Protein AF-A0A9R0UX88-F1 (afdb_monomer)

Solvent-accessible surface area (backbone atoms only — not comparable to full-atom values): 8313 Å² total; per-residue (Å²): 130,67,38,36,38,42,35,36,43,69,45,98,55,97,57,76,55,62,58,73,50,66,23,35,79,88,46,81,54,82,76,33,29,41,32,56,67,38,50,52,51,50,40,44,56,70,50,64,85,65,48,62,69,44,62,33,38,44,34,39,34,39,54,32,46,74,45,82,46,87,85,68,82,47,92,86,37,51,36,23,24,44,52,30,79,44,25,95,80,72,40,63,47,41,16,70,59,44,19,60,44,59,52,75,72,53,46,80,64,39,42,60,33,37,37,35,50,20,41,63,27,82,57,40,50,73,63,98,72,83,83,82,82,92,65,102,63,89,78,69,53,64,32,75,44,112

Structure (mmCIF, N/CA/C/O backbone):
data_AF-A0A9R0UX88-F1
#
_entry.id   AF-A0A9R0UX88-F1
#
loop_
_atom_site.group_PDB
_atom_site.id
_atom_site.type_symbol
_atom_site.label_atom_id
_atom_site.label_alt_id
_atom_site.label_comp_id
_atom_site.label_asym_id
_atom_site.label_entity_id
_atom_site.label_seq_id
_atom_site.pdbx_PDB_ins_code
_atom_site.Cartn_x
_atom_site.Cartn_y
_atom_site.Cartn_z
_atom_site.occupancy
_atom_site.B_iso_or_equiv
_atom_site.auth_seq_id
_atom_site.auth_comp_id
_atom_site.auth_asym_id
_atom_site.auth_atom_id
_atom_site.pdbx_PDB_model_num
ATOM 1 N N . MET A 1 1 ? 12.773 8.633 -10.353 1.00 49.28 1 MET A N 1
ATOM 2 C CA . MET A 1 1 ? 11.376 9.106 -10.363 1.00 49.28 1 MET A CA 1
ATOM 3 C C . MET A 1 1 ? 10.794 8.685 -9.024 1.00 49.28 1 MET A C 1
ATOM 5 O O . MET A 1 1 ? 10.633 7.497 -8.798 1.00 49.28 1 MET A O 1
ATOM 9 N N . ILE A 1 2 ? 10.598 9.627 -8.098 1.00 52.41 2 ILE A N 1
ATOM 10 C CA . ILE A 1 2 ? 10.566 9.336 -6.656 1.00 52.41 2 ILE A CA 1
ATOM 11 C C . ILE A 1 2 ? 9.377 8.437 -6.284 1.00 52.41 2 ILE A C 1
ATOM 13 O O . ILE A 1 2 ? 8.253 8.918 -6.192 1.00 52.41 2 ILE A O 1
ATOM 17 N N . SER A 1 3 ? 9.633 7.155 -6.006 1.00 58.53 3 SER A N 1
ATOM 18 C CA . SER A 1 3 ? 8.651 6.298 -5.336 1.00 58.53 3 SER A CA 1
ATOM 19 C C . SER A 1 3 ? 8.684 6.593 -3.840 1.00 58.53 3 SER A C 1
ATOM 21 O O . SER A 1 3 ? 9.626 6.205 -3.148 1.00 58.53 3 SER A O 1
ATOM 23 N N . THR A 1 4 ? 7.682 7.322 -3.350 1.00 65.69 4 THR A N 1
ATOM 24 C CA . THR A 1 4 ? 7.531 7.636 -1.926 1.00 65.69 4 THR A CA 1
ATOM 25 C C . THR A 1 4 ? 6.360 6.866 -1.354 1.00 65.69 4 THR A C 1
ATOM 27 O O . THR A 1 4 ? 5.223 7.078 -1.773 1.00 65.69 4 THR A O 1
ATOM 30 N N . ALA A 1 5 ? 6.620 6.036 -0.346 1.00 65.88 5 ALA A N 1
ATOM 31 C CA . ALA A 1 5 ? 5.569 5.522 0.519 1.00 65.88 5 ALA A CA 1
ATOM 32 C C . ALA A 1 5 ? 5.666 6.151 1.912 1.00 65.88 5 ALA A C 1
ATOM 34 O O . ALA A 1 5 ? 6.765 6.304 2.448 1.00 65.88 5 ALA A O 1
ATOM 35 N N . ILE A 1 6 ? 4.517 6.551 2.458 1.00 71.50 6 ILE A N 1
ATOM 36 C CA . ILE A 1 6 ? 4.377 7.131 3.793 1.00 71.50 6 ILE A CA 1
ATOM 37 C C . ILE A 1 6 ? 3.353 6.312 4.568 1.00 71.50 6 ILE A C 1
ATOM 39 O O . ILE A 1 6 ? 2.230 6.107 4.109 1.00 71.50 6 ILE A O 1
ATOM 43 N N . LEU A 1 7 ? 3.746 5.872 5.758 1.00 70.56 7 LEU A N 1
ATOM 44 C CA . LEU A 1 7 ? 2.907 5.089 6.658 1.00 70.56 7 LEU A CA 1
ATOM 45 C C . LEU A 1 7 ? 2.777 5.800 7.994 1.00 70.56 7 LEU A C 1
ATOM 47 O O . LEU A 1 7 ? 3.785 6.264 8.528 1.00 70.56 7 LEU A O 1
ATOM 51 N N . ALA A 1 8 ? 1.561 5.858 8.532 1.00 71.94 8 ALA A N 1
ATOM 52 C CA . ALA A 1 8 ? 1.292 6.452 9.835 1.00 71.94 8 ALA A CA 1
ATOM 53 C C . ALA A 1 8 ? 0.290 5.623 10.641 1.00 71.94 8 ALA A C 1
ATOM 55 O O . ALA A 1 8 ? -0.753 5.211 10.130 1.00 71.94 8 ALA A O 1
ATOM 56 N N . ARG A 1 9 ? 0.593 5.446 11.932 1.00 71.00 9 ARG A N 1
ATOM 57 C CA . ARG A 1 9 ? -0.292 4.827 12.922 1.00 71.00 9 ARG A CA 1
ATOM 58 C C . ARG A 1 9 ? -0.407 5.706 14.183 1.00 71.00 9 ARG A C 1
ATOM 60 O O . ARG A 1 9 ? 0.621 6.211 14.637 1.00 71.00 9 ARG A O 1
ATOM 67 N N . PRO A 1 10 ? -1.597 5.837 14.802 1.00 64.00 10 PRO A N 1
ATOM 68 C CA . PRO A 1 10 ? -1.764 6.435 16.124 1.00 64.00 10 PRO A CA 1
ATOM 69 C C . PRO A 1 10 ? -1.333 5.458 17.230 1.00 64.00 10 PRO A C 1
ATOM 71 O O . PRO A 1 10 ? -1.660 4.275 17.186 1.00 64.00 10 PRO A O 1
ATOM 74 N N . THR A 1 11 ? -0.627 5.930 18.256 1.00 58.00 11 THR A N 1
ATOM 75 C CA . THR A 1 11 ? -0.324 5.117 19.446 1.00 58.00 11 THR A CA 1
ATOM 76 C C . THR A 1 11 ? -1.408 5.253 20.514 1.00 58.00 11 THR A C 1
ATOM 78 O O . THR A 1 11 ? -1.948 6.334 20.722 1.00 58.00 11 THR A O 1
ATOM 81 N N . HIS A 1 12 ? -1.671 4.164 21.241 1.00 57.97 12 HIS A N 1
ATOM 82 C CA . HIS A 1 12 ? -2.758 4.018 22.224 1.00 57.97 12 HIS A CA 1
ATOM 83 C C . HIS A 1 12 ? -2.674 4.948 23.459 1.00 57.97 12 HIS A C 1
ATOM 85 O O . HIS A 1 12 ? -3.630 5.043 24.227 1.00 57.97 12 HIS A O 1
ATOM 91 N N . ASN A 1 13 ? -1.543 5.632 23.662 1.00 51.97 13 ASN A N 1
ATOM 92 C CA . ASN A 1 13 ? -1.397 6.705 24.644 1.00 51.97 13 ASN A CA 1
ATOM 93 C C . ASN A 1 13 ? -1.674 8.025 23.935 1.00 51.97 13 ASN A C 1
ATOM 95 O O . ASN A 1 13 ? -1.034 8.290 22.929 1.00 51.97 13 ASN A O 1
ATOM 99 N N . SER A 1 14 ? -2.559 8.849 24.490 1.00 46.84 14 SER A N 1
ATOM 100 C CA . SER A 1 14 ? -3.125 10.136 24.031 1.00 46.84 14 SER A CA 1
ATOM 101 C C . SER A 1 14 ? -2.163 11.207 23.472 1.00 46.84 14 SER A C 1
ATOM 103 O O . SER A 1 14 ? -2.589 12.310 23.139 1.00 46.84 14 SER A O 1
ATOM 105 N N . HIS A 1 15 ? -0.881 10.895 23.331 1.00 47.12 15 HIS A N 1
ATOM 106 C CA . HIS A 1 15 ? 0.058 11.563 22.449 1.00 47.12 15 HIS A CA 1
ATOM 107 C C . HIS A 1 15 ? 0.073 10.839 21.099 1.00 47.12 15 HIS A C 1
ATOM 109 O O . HIS A 1 15 ? 0.554 9.712 21.007 1.00 47.12 15 HIS A O 1
ATOM 115 N N . MET A 1 16 ? -0.424 11.485 20.039 1.00 43.94 16 MET A N 1
ATOM 116 C CA . MET A 1 16 ? -0.255 10.992 18.668 1.00 43.94 16 MET A CA 1
ATOM 117 C C . MET A 1 16 ? 1.238 10.937 18.319 1.00 43.94 16 MET A C 1
ATOM 119 O O . MET A 1 16 ? 1.789 11.874 17.746 1.00 43.94 16 MET A O 1
ATOM 123 N N . HIS A 1 17 ? 1.915 9.840 18.652 1.00 46.31 17 HIS A N 1
ATOM 124 C CA . HIS A 1 17 ? 3.203 9.521 18.061 1.00 46.31 17 HIS A CA 1
ATOM 125 C C . HIS A 1 17 ? 2.926 8.892 16.704 1.00 46.31 17 HIS A C 1
ATOM 127 O O . HIS A 1 17 ? 2.847 7.676 16.560 1.00 46.31 17 HIS A O 1
ATOM 133 N N . MET A 1 18 ? 2.742 9.755 15.707 1.00 50.09 18 MET A N 1
ATOM 134 C CA . MET A 1 18 ? 2.766 9.352 14.310 1.00 50.09 18 MET A CA 1
ATOM 135 C C . MET A 1 18 ? 4.175 8.843 13.994 1.00 50.09 18 MET A C 1
ATOM 137 O O . MET A 1 18 ? 5.096 9.627 13.769 1.00 50.09 18 MET A O 1
ATOM 141 N N . LEU A 1 19 ? 4.360 7.523 14.020 1.00 56.69 19 LEU A N 1
ATOM 142 C CA . LEU A 1 19 ? 5.558 6.902 13.467 1.00 56.69 19 LEU A CA 1
ATOM 143 C C . LEU A 1 19 ? 5.436 6.956 11.947 1.00 56.69 19 LEU A C 1
ATOM 145 O O . LEU A 1 19 ? 4.642 6.224 11.364 1.00 56.69 19 LEU A O 1
ATOM 149 N N . LEU A 1 20 ? 6.189 7.880 11.350 1.00 58.62 20 LEU A N 1
ATOM 150 C CA . LEU A 1 20 ? 6.258 8.095 9.913 1.00 58.62 20 LEU A CA 1
ATOM 151 C C . LEU A 1 20 ? 7.318 7.168 9.315 1.00 58.62 20 LEU A C 1
ATOM 153 O O . LEU A 1 20 ? 8.510 7.337 9.582 1.00 58.62 20 LEU A O 1
ATOM 157 N N . TYR A 1 21 ? 6.897 6.2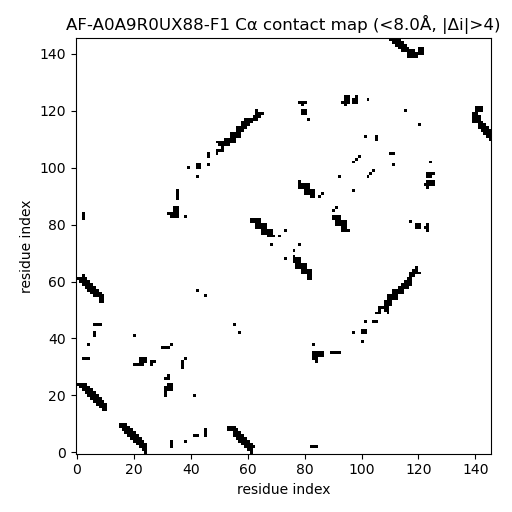00 8.506 1.00 67.50 21 TYR A N 1
ATOM 158 C CA . TYR A 1 21 ? 7.828 5.394 7.718 1.00 67.50 21 TYR A CA 1
ATOM 159 C C . TYR A 1 21 ? 7.888 5.954 6.296 1.00 67.50 21 TYR A C 1
ATOM 161 O O . TYR A 1 21 ? 6.895 5.870 5.579 1.00 67.50 21 TYR A O 1
ATOM 169 N N . CYS A 1 22 ? 9.025 6.546 5.914 1.00 68.19 22 CYS A N 1
ATOM 170 C CA . CYS A 1 22 ? 9.234 7.155 4.596 1.00 68.19 22 CYS A CA 1
ATOM 171 C C . CYS A 1 22 ? 10.234 6.358 3.761 1.00 68.19 22 CYS A C 1
ATOM 173 O O . CYS A 1 22 ? 11.349 6.096 4.221 1.00 68.19 22 CYS A O 1
ATOM 175 N N . PHE A 1 23 ? 9.868 6.089 2.511 1.00 66.12 23 PHE A N 1
ATOM 176 C CA . PHE A 1 23 ? 10.765 5.564 1.484 1.00 66.12 23 PHE A CA 1
ATOM 177 C C . PHE A 1 23 ? 11.087 6.656 0.465 1.00 66.12 23 PHE A C 1
ATOM 179 O O . PHE A 1 23 ? 10.188 7.396 0.082 1.00 66.12 23 PHE A O 1
ATOM 186 N N . ALA A 1 24 ? 12.341 6.781 0.035 1.00 70.12 24 ALA A N 1
ATOM 187 C CA . ALA A 1 24 ? 12.742 7.735 -1.001 1.00 70.12 24 ALA A CA 1
ATOM 188 C C . ALA A 1 24 ? 13.917 7.178 -1.815 1.00 70.12 24 ALA A C 1
ATOM 190 O O . ALA A 1 24 ? 14.709 6.400 -1.291 1.00 70.12 24 ALA A O 1
ATOM 191 N N . GLU A 1 25 ? 14.061 7.596 -3.076 1.00 64.88 25 GLU A N 1
ATOM 192 C CA . GLU A 1 25 ? 15.174 7.164 -3.944 1.00 64.88 25 GLU A CA 1
ATOM 193 C C . GLU A 1 25 ? 16.552 7.595 -3.411 1.00 64.88 25 GLU A C 1
ATOM 195 O O . GLU A 1 25 ? 17.542 6.907 -3.632 1.00 64.88 25 GLU A O 1
ATOM 200 N N . GLU A 1 26 ? 16.619 8.703 -2.670 1.00 71.12 26 GLU A N 1
ATOM 201 C CA . GLU A 1 26 ? 17.855 9.225 -2.061 1.00 71.12 26 GLU A CA 1
ATOM 202 C C . GLU A 1 26 ? 18.151 8.616 -0.677 1.00 71.12 26 GLU A C 1
ATOM 204 O O . GLU A 1 26 ? 19.077 9.035 0.020 1.00 71.12 26 GLU A O 1
ATOM 209 N N . GLN A 1 27 ? 17.351 7.641 -0.239 1.00 76.25 27 GLN A N 1
ATOM 210 C CA . GLN A 1 27 ? 17.505 7.017 1.066 1.00 76.25 27 GLN A CA 1
ATOM 211 C C . GLN A 1 27 ? 18.689 6.045 1.085 1.00 76.25 27 GLN A C 1
ATOM 213 O O . GLN A 1 27 ? 18.788 5.146 0.255 1.00 76.25 27 GLN A O 1
ATOM 218 N N . THR A 1 28 ? 19.567 6.194 2.075 1.00 81.94 28 THR A N 1
ATOM 219 C CA . THR A 1 28 ? 20.769 5.359 2.226 1.00 81.94 28 THR A CA 1
ATOM 220 C C . THR A 1 28 ? 20.583 4.208 3.208 1.00 81.94 28 THR A C 1
ATOM 222 O O . THR A 1 28 ? 21.355 3.253 3.177 1.00 81.94 28 THR A O 1
ATOM 225 N N . ASP A 1 29 ? 19.561 4.276 4.067 1.00 85.38 29 ASP A N 1
ATOM 226 C CA . ASP A 1 29 ? 19.182 3.185 4.964 1.00 85.38 29 ASP A CA 1
ATOM 227 C C . ASP A 1 29 ? 18.567 2.023 4.156 1.00 85.38 29 ASP A C 1
ATOM 229 O O . ASP A 1 29 ? 17.479 2.198 3.595 1.00 85.38 29 ASP A O 1
ATOM 233 N N . PRO A 1 30 ? 19.201 0.831 4.117 1.00 86.00 30 PRO A N 1
ATOM 234 C CA . PRO A 1 30 ? 18.729 -0.304 3.323 1.00 86.00 30 PRO A CA 1
ATOM 235 C C . PRO A 1 30 ? 17.293 -0.740 3.629 1.00 86.00 30 PRO A C 1
ATOM 237 O O . PRO A 1 30 ? 16.621 -1.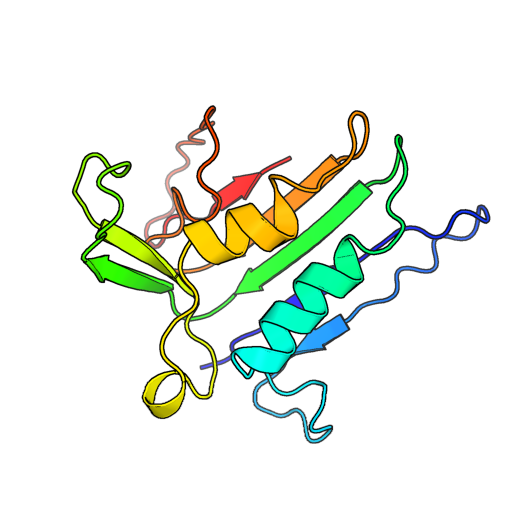278 2.751 1.00 86.00 30 PRO A O 1
ATOM 240 N N . TYR A 1 31 ? 16.799 -0.495 4.847 1.00 84.31 31 TYR A N 1
ATOM 241 C CA . TYR A 1 31 ? 15.433 -0.851 5.242 1.00 84.31 31 TYR A CA 1
ATOM 242 C C . TYR A 1 31 ? 14.386 0.150 4.740 1.00 84.31 31 TYR A C 1
ATOM 244 O O . TYR A 1 31 ? 13.207 -0.178 4.655 1.00 84.31 31 TYR A O 1
ATOM 252 N N . LYS A 1 32 ? 14.812 1.359 4.363 1.00 84.12 32 LYS A N 1
ATOM 253 C CA . LYS A 1 32 ? 13.946 2.453 3.900 1.00 84.12 32 LYS A CA 1
ATOM 254 C C . LYS A 1 32 ? 14.066 2.729 2.399 1.00 84.12 32 LYS A C 1
ATOM 256 O O . LYS A 1 32 ? 13.499 3.700 1.902 1.00 84.12 32 LYS A O 1
ATOM 261 N N . ILE A 1 33 ? 14.771 1.878 1.658 1.00 88.81 33 ILE A N 1
ATOM 262 C CA . ILE A 1 33 ? 14.746 1.878 0.190 1.00 88.81 33 ILE A CA 1
ATOM 263 C C . ILE A 1 33 ? 13.431 1.219 -0.270 1.00 88.81 33 ILE A C 1
ATOM 265 O O . ILE A 1 33 ? 13.076 0.179 0.289 1.00 88.81 33 ILE A O 1
ATOM 269 N N . PRO A 1 34 ? 12.692 1.766 -1.256 1.00 90.19 34 PRO A N 1
ATOM 270 C CA . PRO A 1 34 ? 11.398 1.231 -1.700 1.00 90.19 34 PRO A CA 1
ATOM 271 C C . PRO A 1 34 ? 11.531 -0.041 -2.563 1.00 90.19 34 PRO A C 1
ATOM 273 O O . PRO A 1 34 ? 11.069 -0.087 -3.701 1.00 90.19 34 PRO A O 1
ATOM 276 N N . THR A 1 35 ? 12.174 -1.084 -2.040 1.00 91.19 35 THR A N 1
ATOM 277 C CA . THR A 1 35 ? 12.180 -2.422 -2.653 1.00 91.19 35 THR A CA 1
ATOM 278 C C . THR A 1 35 ? 10.828 -3.106 -2.468 1.00 91.19 35 THR A C 1
ATOM 280 O O . THR A 1 35 ? 10.085 -2.778 -1.534 1.00 91.19 35 THR A O 1
ATOM 283 N N . LYS A 1 36 ? 10.512 -4.108 -3.300 1.00 92.00 36 LYS A N 1
ATOM 284 C CA . LYS A 1 36 ? 9.278 -4.902 -3.173 1.00 92.00 36 LYS A CA 1
ATOM 285 C C . LYS A 1 36 ? 9.143 -5.461 -1.759 1.00 92.00 36 LYS A C 1
ATOM 287 O O . LYS A 1 36 ? 8.083 -5.371 -1.141 1.00 92.00 36 LYS A O 1
ATOM 292 N N . HIS A 1 37 ? 10.242 -5.995 -1.227 1.00 92.81 37 HIS A N 1
ATOM 293 C CA . HIS A 1 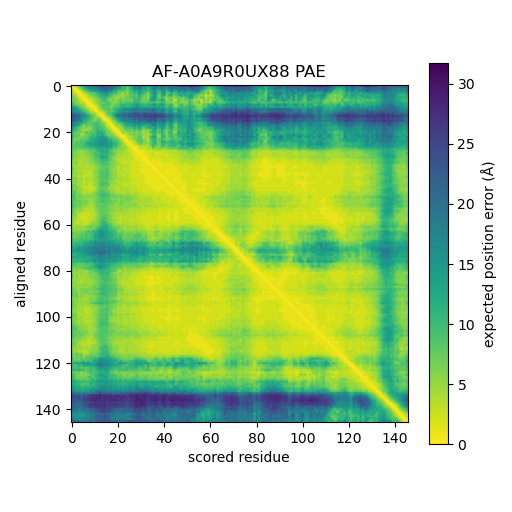37 ? 10.291 -6.542 0.123 1.00 92.81 37 HIS A CA 1
ATOM 294 C C . HIS A 1 37 ? 9.985 -5.483 1.187 1.00 92.81 37 HIS A C 1
ATOM 296 O O . HIS A 1 37 ? 9.113 -5.696 2.029 1.00 92.81 37 HIS A O 1
ATOM 302 N N . ASN A 1 38 ? 10.662 -4.335 1.134 1.00 91.00 38 ASN A N 1
ATOM 303 C CA . ASN A 1 38 ? 10.510 -3.300 2.148 1.00 91.00 38 ASN A CA 1
ATOM 304 C C . ASN A 1 38 ? 9.102 -2.699 2.138 1.00 91.00 38 ASN A C 1
ATOM 306 O O . ASN A 1 38 ? 8.508 -2.566 3.203 1.00 91.00 38 ASN A O 1
ATOM 310 N N . ILE A 1 39 ? 8.529 -2.423 0.960 1.00 91.00 39 ILE A N 1
ATOM 311 C CA . ILE A 1 39 ? 7.151 -1.921 0.838 1.00 91.00 39 ILE A CA 1
ATOM 312 C C . ILE A 1 39 ? 6.162 -2.912 1.472 1.00 91.00 39 ILE A C 1
ATOM 314 O O . ILE A 1 39 ? 5.328 -2.511 2.286 1.00 91.00 39 ILE A O 1
ATOM 318 N N . ARG A 1 40 ? 6.291 -4.214 1.179 1.00 91.88 40 ARG A N 1
ATOM 319 C CA . ARG A 1 40 ? 5.436 -5.257 1.771 1.00 91.88 40 ARG A CA 1
ATOM 320 C C . ARG A 1 40 ? 5.580 -5.334 3.288 1.00 91.88 40 ARG A C 1
ATOM 322 O O . ARG A 1 40 ? 4.580 -5.369 4.001 1.00 91.88 40 ARG A O 1
ATOM 329 N N . MET A 1 41 ? 6.812 -5.332 3.796 1.00 90.94 41 MET A N 1
ATOM 330 C CA . MET A 1 41 ? 7.066 -5.346 5.240 1.00 90.94 41 MET A CA 1
ATOM 331 C C . MET A 1 41 ? 6.459 -4.130 5.937 1.00 90.94 41 MET A C 1
ATOM 333 O O . MET A 1 41 ? 5.940 -4.243 7.045 1.00 90.94 41 MET A O 1
ATOM 337 N N . ALA A 1 42 ? 6.468 -2.985 5.268 1.00 90.19 42 ALA A N 1
ATOM 338 C CA . ALA A 1 42 ? 5.900 -1.753 5.777 1.00 90.19 42 ALA A CA 1
ATOM 339 C C . ALA A 1 42 ? 4.361 -1.795 5.830 1.00 90.19 42 ALA A C 1
ATOM 341 O O . ALA A 1 42 ? 3.776 -1.359 6.822 1.00 90.19 42 ALA A O 1
ATOM 342 N N . MET A 1 43 ? 3.705 -2.391 4.826 1.00 91.69 43 MET A N 1
ATOM 343 C CA . MET A 1 43 ? 2.260 -2.666 4.859 1.00 91.69 43 MET A CA 1
ATOM 344 C C . MET A 1 43 ? 1.891 -3.586 6.032 1.00 91.69 43 MET A C 1
ATOM 346 O O . MET A 1 43 ? 0.981 -3.273 6.799 1.00 91.69 43 MET A O 1
ATOM 350 N N . TYR A 1 44 ? 2.639 -4.678 6.239 1.00 91.31 44 TYR A N 1
ATOM 351 C CA . TYR A 1 44 ? 2.411 -5.567 7.385 1.00 91.31 44 TYR A CA 1
ATOM 352 C C . TYR A 1 44 ? 2.624 -4.855 8.722 1.00 91.31 44 TYR A C 1
ATOM 354 O O . TYR A 1 44 ? 1.815 -5.002 9.639 1.00 91.31 44 TYR A O 1
ATOM 362 N N . TRP A 1 45 ? 3.683 -4.051 8.832 1.00 90.25 45 TRP A N 1
ATOM 363 C CA . TRP A 1 45 ? 3.957 -3.249 10.021 1.00 90.25 45 TRP A CA 1
ATOM 364 C C . TRP A 1 45 ? 2.816 -2.268 10.327 1.00 90.25 45 TRP A C 1
ATOM 366 O O . TRP A 1 45 ? 2.424 -2.136 11.488 1.00 90.25 45 TRP A O 1
ATOM 376 N N . LEU A 1 46 ? 2.224 -1.639 9.302 1.00 89.19 46 LEU A N 1
ATOM 377 C CA . LEU A 1 46 ? 1.111 -0.698 9.468 1.00 89.19 46 LEU A CA 1
ATOM 378 C C . LEU A 1 46 ? -0.092 -1.344 10.166 1.00 89.19 46 LEU A C 1
ATOM 380 O O . LEU A 1 46 ? -0.732 -0.707 11.009 1.00 89.19 46 LEU A O 1
ATOM 384 N N . LEU A 1 47 ? -0.384 -2.611 9.862 1.00 88.50 47 LEU A N 1
ATOM 385 C CA . LEU A 1 47 ? -1.501 -3.351 10.454 1.00 88.50 47 LEU A CA 1
ATOM 386 C C . LEU A 1 47 ? -1.152 -4.163 11.698 1.00 88.50 47 LEU A C 1
ATOM 388 O O . LEU A 1 47 ? -2.045 -4.490 12.478 1.00 88.50 47 LEU A O 1
ATOM 392 N N . GLN A 1 48 ? 0.123 -4.442 11.957 1.00 88.94 48 GLN A N 1
ATOM 393 C CA . GLN A 1 48 ? 0.548 -5.287 13.071 1.00 88.94 48 GLN A CA 1
ATOM 394 C C . GLN A 1 4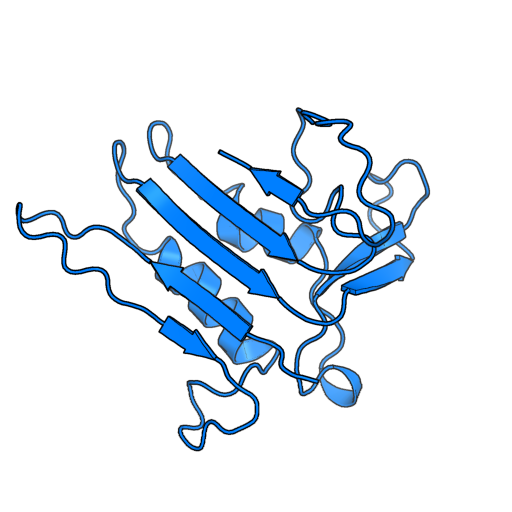8 ? 0.057 -4.754 14.426 1.00 88.94 48 GLN A C 1
ATOM 396 O O . GLN A 1 48 ? 0.587 -3.774 14.929 1.00 88.94 48 GLN A O 1
ATOM 401 N N . GLY A 1 49 ? -0.948 -5.375 15.045 1.00 85.25 49 GLY A N 1
ATOM 402 C CA . GLY A 1 49 ? -1.500 -4.931 16.335 1.00 85.25 49 GLY A CA 1
ATOM 403 C C . GLY A 1 49 ? -2.528 -3.795 16.256 1.00 85.25 49 GLY A C 1
ATOM 404 O O . GLY A 1 49 ? -2.824 -3.204 17.291 1.00 85.25 49 GLY A O 1
ATOM 405 N N . CYS A 1 50 ? -3.063 -3.499 15.067 1.00 87.56 50 CYS A N 1
ATOM 406 C CA . CYS A 1 50 ? -4.168 -2.556 14.891 1.00 87.56 50 CYS A CA 1
ATOM 407 C C . CYS A 1 50 ? -5.395 -3.006 15.700 1.00 87.56 50 CYS A C 1
ATOM 409 O O . CYS A 1 50 ? -5.690 -4.202 15.775 1.00 87.56 50 CYS A O 1
ATOM 411 N N . GLN A 1 51 ? -6.091 -2.052 16.311 1.00 87.56 51 GLN A N 1
ATOM 412 C CA . GLN A 1 51 ? -7.294 -2.263 17.110 1.00 87.56 51 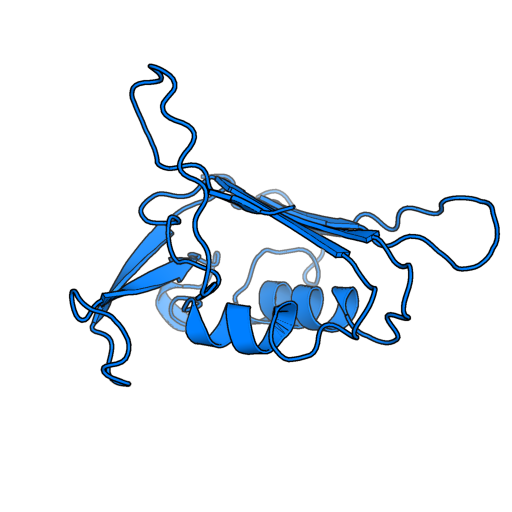GLN A CA 1
ATOM 413 C C . GLN A 1 51 ? -8.490 -1.496 16.527 1.00 87.56 51 GLN A C 1
ATOM 415 O O . GLN A 1 51 ? -8.314 -0.505 15.812 1.00 87.56 51 GLN A O 1
ATOM 420 N N . PRO A 1 52 ? -9.729 -1.908 16.850 1.00 89.12 52 PRO A N 1
ATOM 421 C CA . PRO A 1 52 ? -10.912 -1.105 16.558 1.00 89.12 52 PRO A CA 1
ATOM 422 C C . PRO A 1 52 ? -10.763 0.333 17.082 1.00 89.12 52 PRO A C 1
ATOM 424 O O . PRO A 1 52 ? -10.407 0.540 18.240 1.00 89.12 52 PRO A O 1
ATOM 427 N N . GLY A 1 53 ? -11.068 1.326 16.244 1.00 86.56 53 GLY A N 1
ATOM 428 C CA . GLY A 1 53 ? -10.926 2.752 16.554 1.00 86.56 53 GLY A CA 1
ATOM 429 C C . GLY A 1 53 ? -9.638 3.400 16.034 1.00 86.56 53 GLY A C 1
ATOM 430 O O . GLY A 1 53 ? -9.582 4.629 15.968 1.00 86.56 53 GLY A O 1
ATOM 431 N N . ASP A 1 54 ? -8.643 2.613 15.612 1.00 85.38 54 ASP A N 1
ATOM 432 C CA . ASP A 1 54 ? -7.431 3.143 14.983 1.00 85.38 54 ASP A CA 1
ATOM 433 C C . ASP A 1 54 ? -7.732 3.791 13.620 1.00 85.38 54 ASP A C 1
ATOM 435 O O . ASP A 1 54 ? -8.651 3.396 12.902 1.00 85.38 54 ASP A O 1
ATOM 439 N N . SER A 1 55 ? -6.923 4.784 13.243 1.00 86.62 55 SER A N 1
ATOM 440 C CA . SER A 1 55 ? -6.981 5.467 11.946 1.00 86.62 55 SER A CA 1
ATOM 441 C C . SER A 1 55 ? -5.584 5.481 11.333 1.00 86.62 55 SER A C 1
ATOM 443 O O . SER A 1 55 ? -4.679 6.148 11.829 1.00 86.62 55 SER A O 1
ATOM 445 N N . LEU A 1 56 ? -5.400 4.675 10.296 1.00 88.50 56 LEU A N 1
ATOM 446 C CA . LEU A 1 56 ? -4.127 4.404 9.644 1.00 88.50 56 LEU A CA 1
ATOM 447 C C . LEU A 1 56 ? -4.026 5.198 8.347 1.00 88.50 56 LEU A C 1
ATOM 449 O O . LEU A 1 56 ? -5.041 5.446 7.701 1.00 88.50 56 LEU A O 1
ATOM 453 N N . VAL A 1 57 ? -2.809 5.551 7.939 1.00 87.88 57 VAL A N 1
ATOM 454 C CA . VAL A 1 57 ? -2.566 6.167 6.628 1.00 87.88 57 VAL A CA 1
ATOM 455 C C . VAL A 1 57 ? -1.568 5.328 5.845 1.00 87.88 57 VAL A C 1
ATOM 457 O O . VAL A 1 57 ? -0.478 5.041 6.341 1.00 87.88 57 VAL A O 1
ATOM 460 N N . PHE A 1 58 ? -1.943 4.978 4.618 1.00 89.38 58 PHE A N 1
ATOM 461 C CA . PHE A 1 58 ? -1.066 4.448 3.582 1.00 89.38 58 PHE A CA 1
ATOM 462 C C . PHE A 1 58 ? -1.032 5.452 2.437 1.00 89.38 58 PHE A C 1
ATOM 464 O O . PHE A 1 58 ? -2.055 5.728 1.823 1.00 89.38 58 PHE A O 1
ATOM 471 N N . HIS A 1 59 ? 0.129 6.013 2.139 1.00 87.94 59 HIS A N 1
ATOM 472 C CA . HIS A 1 59 ? 0.306 6.850 0.961 1.00 87.94 59 HIS A CA 1
ATOM 473 C C . HIS A 1 59 ? 1.386 6.249 0.080 1.00 87.94 59 HIS A C 1
ATOM 475 O O . HIS A 1 59 ? 2.465 5.945 0.580 1.00 87.94 59 HIS A O 1
ATOM 481 N N . TYR A 1 60 ? 1.116 6.131 -1.214 1.00 87.50 60 TYR A N 1
ATOM 482 C CA . TYR A 1 60 ? 2.088 5.767 -2.233 1.00 87.50 60 TYR A CA 1
ATOM 483 C C . TYR A 1 60 ? 2.016 6.785 -3.367 1.00 87.50 60 TYR A C 1
ATOM 485 O O . TYR A 1 60 ? 0.941 7.069 -3.883 1.00 87.50 60 TYR A O 1
ATOM 493 N N . SER A 1 61 ? 3.163 7.312 -3.774 1.00 85.88 61 SER A N 1
ATOM 494 C CA . SER A 1 61 ? 3.306 8.097 -4.996 1.00 85.88 61 SER A CA 1
ATOM 495 C C . SER A 1 61 ? 4.468 7.531 -5.791 1.00 85.88 61 SER A C 1
ATOM 497 O O . SER A 1 61 ? 5.551 7.356 -5.233 1.00 85.88 61 SER A O 1
ATOM 499 N N . GLY A 1 62 ? 4.236 7.203 -7.059 1.00 85.50 62 GLY A N 1
ATOM 500 C CA . GLY A 1 62 ? 5.218 6.519 -7.892 1.00 85.50 62 GLY A CA 1
ATOM 501 C C . GLY A 1 62 ? 4.619 6.004 -9.197 1.00 85.50 62 GLY A C 1
ATOM 502 O O . GLY A 1 62 ? 3.549 6.435 -9.628 1.00 85.50 62 GLY A O 1
ATOM 503 N N . HIS A 1 63 ? 5.319 5.073 -9.842 1.00 86.56 63 HIS A N 1
ATOM 504 C CA . HIS A 1 63 ? 4.805 4.432 -11.046 1.00 86.56 63 HIS A CA 1
ATOM 505 C C . HIS A 1 63 ? 3.754 3.384 -10.700 1.00 86.56 63 HIS A C 1
ATOM 507 O O . HIS A 1 63 ? 3.987 2.507 -9.869 1.00 86.56 63 HIS A O 1
ATOM 513 N N . GLY A 1 64 ? 2.634 3.459 -11.409 1.00 82.75 64 GLY A N 1
ATOM 514 C CA . GLY A 1 64 ? 1.679 2.369 -11.505 1.00 82.75 64 GLY A CA 1
ATOM 515 C C . GLY A 1 64 ? 1.657 1.818 -12.923 1.00 82.75 64 GLY A C 1
ATOM 516 O O . GLY A 1 64 ? 1.909 2.552 -13.886 1.00 82.75 64 GLY A O 1
ATOM 517 N N . ALA A 1 65 ? 1.405 0.523 -13.044 1.00 83.56 65 ALA A N 1
ATOM 518 C CA . ALA A 1 65 ? 1.203 -0.151 -14.320 1.00 83.56 65 ALA A CA 1
ATOM 519 C C . ALA A 1 65 ? 0.072 -1.171 -14.190 1.00 83.56 65 ALA A C 1
ATOM 521 O O . ALA A 1 65 ? -0.415 -1.422 -13.091 1.00 83.56 65 ALA A O 1
ATOM 522 N N . GLN A 1 66 ? -0.304 -1.788 -15.303 1.00 85.00 66 GLN A N 1
ATOM 523 C CA . GLN A 1 66 ? -1.214 -2.925 -15.304 1.00 85.00 66 GLN A CA 1
ATOM 524 C C . GLN A 1 66 ? -0.474 -4.174 -15.773 1.00 85.00 66 GLN A C 1
ATOM 526 O O . GLN A 1 66 ? 0.347 -4.107 -16.694 1.00 85.00 66 GLN A O 1
ATOM 531 N N . GLN A 1 67 ? -0.781 -5.315 -15.170 1.00 85.44 67 GLN A N 1
ATOM 532 C CA . GLN A 1 67 ? -0.329 -6.618 -15.641 1.00 85.44 67 GLN A CA 1
ATOM 533 C C . GLN A 1 67 ? -1.524 -7.534 -15.876 1.00 85.44 67 GLN A C 1
ATOM 535 O O . GLN A 1 67 ? -2.623 -7.271 -15.414 1.00 85.44 67 GLN A O 1
ATOM 540 N N . ARG A 1 68 ? -1.328 -8.618 -16.624 1.00 84.31 68 ARG A N 1
ATOM 541 C CA . ARG A 1 68 ? -2.416 -9.560 -16.883 1.00 84.31 68 ARG A CA 1
ATOM 542 C C . ARG A 1 68 ? -2.823 -10.268 -15.588 1.00 84.31 68 ARG A C 1
ATOM 544 O O . ARG A 1 68 ? -1.974 -10.929 -14.993 1.00 84.31 68 ARG A O 1
ATOM 551 N N . SER A 1 69 ? -4.105 -10.183 -15.247 1.00 81.62 69 SER A N 1
ATOM 552 C CA . SER A 1 69 ? -4.699 -10.912 -14.130 1.00 81.62 69 SER A CA 1
ATOM 553 C C . SER A 1 69 ? -4.832 -12.402 -14.456 1.00 81.62 69 SER A C 1
ATOM 555 O O . SER A 1 69 ? -5.139 -12.790 -15.593 1.00 81.62 69 SER A O 1
ATOM 557 N N . TYR A 1 70 ? -4.597 -13.256 -13.458 1.00 76.19 70 TYR A N 1
ATOM 558 C CA . TYR A 1 70 ? -4.748 -14.716 -13.565 1.00 76.19 70 TYR A CA 1
ATOM 559 C C . TYR A 1 70 ? -5.822 -15.287 -12.627 1.00 76.19 70 TYR A C 1
ATOM 561 O O . TYR A 1 70 ? -6.191 -16.454 -12.778 1.00 76.19 70 TYR A O 1
ATOM 569 N N . SER A 1 71 ? -6.324 -14.487 -11.686 1.00 74.06 71 SER A N 1
ATOM 570 C CA . SER A 1 71 ? -7.435 -14.790 -10.773 1.00 74.06 71 SER A CA 1
ATOM 571 C C . SER A 1 71 ? -8.791 -14.690 -11.476 1.00 74.06 71 SER A C 1
ATOM 573 O O . SER A 1 71 ? -9.677 -15.505 -11.208 1.00 74.06 71 SER A O 1
ATOM 575 N N . GLY A 1 72 ? -8.929 -13.758 -12.428 1.00 70.56 72 GLY A N 1
ATOM 576 C CA . GLY A 1 72 ? -10.154 -13.556 -13.212 1.00 70.56 72 GLY A CA 1
ATOM 577 C C . GLY A 1 72 ? -11.281 -12.856 -12.444 1.00 70.56 72 GLY A C 1
ATOM 578 O O . GLY A 1 72 ? -12.445 -12.982 -12.820 1.00 70.56 72 GLY A O 1
ATOM 579 N N . ASP A 1 73 ? -10.937 -12.171 -11.360 1.00 72.56 73 ASP A N 1
ATOM 580 C CA . ASP A 1 73 ? -11.792 -11.270 -10.586 1.00 72.56 73 ASP A CA 1
ATOM 581 C C . ASP A 1 73 ? -11.937 -9.889 -11.234 1.00 72.56 73 ASP A C 1
ATOM 583 O O . ASP A 1 73 ? -13.002 -9.278 -11.113 1.00 72.56 73 ASP A O 1
ATOM 587 N N . GLU A 1 74 ? -10.938 -9.458 -12.004 1.00 74.56 74 GLU A N 1
ATOM 588 C CA . GLU A 1 74 ? -10.982 -8.189 -12.725 1.00 74.56 74 GLU A CA 1
ATOM 589 C C . GLU A 1 74 ? -11.813 -8.234 -14.016 1.00 74.56 74 GLU A C 1
ATOM 591 O O . GLU A 1 74 ? -11.693 -9.132 -14.856 1.00 74.56 74 GLU A O 1
ATOM 596 N N . VAL A 1 75 ? -12.654 -7.210 -14.208 1.00 72.00 75 VAL A N 1
ATOM 597 C CA . VAL A 1 75 ? -13.600 -7.116 -15.340 1.00 72.00 75 VAL A CA 1
ATOM 598 C C . VAL A 1 75 ? -12.877 -6.936 -16.676 1.00 72.00 75 VAL A C 1
ATOM 600 O O . VAL A 1 75 ? -13.341 -7.440 -17.703 1.00 72.00 75 VAL A O 1
ATOM 603 N N . ASP A 1 76 ? -11.757 -6.214 -16.678 1.00 73.88 76 ASP A N 1
ATOM 604 C CA . ASP A 1 76 ? -10.894 -6.040 -17.849 1.00 73.88 76 ASP A CA 1
ATOM 605 C C . ASP A 1 76 ? -9.782 -7.106 -17.936 1.00 73.88 76 ASP A C 1
ATOM 607 O O . ASP A 1 76 ? -9.094 -7.200 -18.958 1.00 73.88 76 ASP A O 1
ATOM 611 N N . GLY A 1 77 ? -9.658 -7.950 -16.905 1.00 79.94 77 GLY A N 1
ATOM 612 C CA . GLY A 1 77 ? -8.657 -9.003 -16.788 1.00 79.94 77 GLY A CA 1
ATOM 613 C C . GLY A 1 77 ? -7.237 -8.494 -16.526 1.00 79.94 77 GLY A C 1
ATOM 614 O O . GLY A 1 77 ? -6.281 -9.191 -16.888 1.00 79.94 77 GLY A O 1
ATOM 615 N N . MET A 1 78 ? -7.080 -7.299 -15.951 1.00 82.12 78 MET A N 1
ATOM 616 C CA . MET A 1 78 ? -5.786 -6.672 -15.688 1.00 82.12 78 MET A CA 1
ATOM 617 C C . MET A 1 78 ? -5.647 -6.266 -14.216 1.00 82.12 78 MET A C 1
ATOM 619 O O . MET A 1 78 ? -6.409 -5.432 -13.750 1.00 82.12 78 MET A O 1
ATOM 623 N N . ASP A 1 79 ? -4.619 -6.772 -13.533 1.00 83.38 79 ASP A N 1
ATOM 624 C CA . ASP A 1 79 ? -4.272 -6.321 -12.182 1.00 83.38 79 ASP A CA 1
ATOM 625 C C . ASP A 1 79 ? -3.596 -4.951 -12.265 1.00 83.38 79 ASP A C 1
ATOM 627 O O . ASP A 1 79 ? -2.689 -4.724 -13.084 1.00 83.38 79 ASP A O 1
ATOM 631 N N . GLU A 1 80 ? -3.974 -4.056 -11.370 1.00 86.12 80 GLU A N 1
ATOM 632 C CA . GLU A 1 80 ? -3.271 -2.812 -11.120 1.00 86.12 80 GLU A CA 1
ATOM 633 C C . GLU A 1 80 ? -2.054 -3.057 -10.233 1.00 86.12 80 GLU A C 1
ATOM 635 O O . GLU A 1 80 ? -2.035 -3.919 -9.356 1.00 86.12 80 GLU A O 1
ATOM 640 N N . THR A 1 81 ? -0.977 -2.308 -10.468 1.00 89.19 81 THR A N 1
ATOM 641 C CA . THR A 1 81 ? 0.297 -2.590 -9.808 1.00 89.19 81 THR A CA 1
ATOM 642 C C . THR A 1 81 ? 1.019 -1.345 -9.336 1.00 89.19 81 THR A C 1
ATOM 644 O O . THR A 1 81 ? 1.041 -0.326 -10.022 1.00 89.19 81 THR A O 1
ATOM 647 N N . LEU A 1 82 ? 1.690 -1.456 -8.191 1.00 90.56 82 LEU A N 1
ATOM 648 C CA . LEU A 1 82 ? 2.715 -0.512 -7.753 1.00 90.56 82 LEU A CA 1
ATOM 649 C C . LEU A 1 82 ? 4.079 -0.983 -8.252 1.00 90.56 82 LEU A C 1
ATOM 651 O O . LEU A 1 82 ? 4.356 -2.184 -8.262 1.00 90.56 82 LEU A O 1
ATOM 655 N N . CYS A 1 83 ? 4.940 -0.035 -8.619 1.00 91.19 83 CYS A N 1
ATOM 656 C CA . CYS A 1 83 ? 6.290 -0.290 -9.112 1.00 91.19 83 CYS A CA 1
ATOM 657 C C . CYS A 1 83 ? 7.335 -0.042 -8.009 1.00 91.19 83 CYS A C 1
ATOM 659 O O . CYS A 1 83 ? 7.600 1.118 -7.670 1.00 91.19 83 CYS A O 1
ATOM 661 N N . PRO A 1 84 ? 7.924 -1.088 -7.403 1.00 90.56 84 PRO A N 1
ATOM 662 C CA . PRO A 1 84 ? 9.062 -0.933 -6.504 1.00 90.56 84 PRO A CA 1
ATOM 663 C C . PRO A 1 84 ? 10.329 -0.536 -7.261 1.00 90.56 84 PRO A C 1
ATOM 665 O O . PRO A 1 84 ? 10.415 -0.686 -8.474 1.00 90.56 84 PRO A O 1
ATOM 668 N N . LEU A 1 85 ? 11.366 -0.105 -6.545 1.00 89.81 85 LEU A N 1
ATOM 669 C CA . LEU A 1 85 ? 12.644 0.256 -7.169 1.00 89.81 85 LEU A CA 1
ATOM 670 C C . LEU A 1 85 ? 13.326 -0.934 -7.868 1.00 89.81 85 LEU A C 1
ATOM 672 O O . LEU A 1 85 ? 14.013 -0.761 -8.867 1.00 89.81 85 LEU A O 1
ATOM 676 N N . ASP A 1 86 ? 13.134 -2.142 -7.346 1.00 92.00 86 ASP A N 1
ATOM 677 C CA . ASP A 1 86 ? 13.719 -3.394 -7.830 1.00 92.00 86 ASP A CA 1
ATOM 678 C C . ASP A 1 86 ? 12.757 -4.213 -8.708 1.00 92.00 86 ASP A C 1
ATOM 680 O O . ASP A 1 86 ? 12.974 -5.416 -8.898 1.00 92.00 86 ASP A O 1
ATOM 684 N N . PHE A 1 87 ? 11.721 -3.574 -9.271 1.00 91.38 87 PHE A N 1
ATOM 685 C CA . PHE A 1 87 ? 10.674 -4.233 -10.060 1.00 91.38 87 PHE A CA 1
ATOM 686 C C . PHE A 1 87 ? 11.208 -5.056 -11.240 1.00 91.38 87 PHE A C 1
ATOM 688 O O . PHE A 1 87 ? 10.639 -6.094 -11.564 1.00 91.38 87 PHE A O 1
ATOM 695 N N . GLU A 1 88 ? 12.323 -4.648 -11.855 1.00 90.62 88 GLU A N 1
ATOM 696 C CA . GLU A 1 88 ? 12.940 -5.393 -12.962 1.00 90.62 88 GLU A CA 1
ATOM 697 C C . GLU A 1 88 ? 13.394 -6.800 -12.541 1.00 90.62 88 GLU A C 1
ATOM 699 O O . GLU A 1 88 ? 13.430 -7.714 -13.362 1.00 90.62 88 GLU A O 1
ATOM 704 N N . THR A 1 89 ? 13.730 -6.987 -11.259 1.00 94.44 89 THR A N 1
ATOM 705 C CA . THR A 1 89 ? 14.237 -8.262 -10.725 1.00 94.44 89 THR A CA 1
ATOM 706 C C . THR A 1 89 ? 13.244 -8.979 -9.814 1.00 94.44 89 THR A C 1
ATOM 708 O O . THR A 1 89 ? 13.219 -10.207 -9.803 1.00 94.44 89 THR A O 1
ATOM 711 N N . GLN A 1 90 ? 12.435 -8.239 -9.048 1.00 94.44 90 GLN A N 1
ATOM 712 C CA . GLN A 1 90 ? 11.473 -8.784 -8.079 1.00 94.44 90 GLN A CA 1
ATOM 713 C C . GLN A 1 90 ? 10.018 -8.729 -8.568 1.00 94.44 90 GLN A C 1
ATOM 715 O O . GLN A 1 90 ? 9.123 -9.276 -7.917 1.00 94.44 90 GLN A O 1
ATOM 720 N N . GLY A 1 91 ? 9.772 -8.087 -9.710 1.00 91.81 91 GLY A N 1
ATOM 721 C CA . GLY A 1 91 ? 8.437 -7.838 -10.235 1.00 91.81 91 GLY A CA 1
ATOM 722 C C . GLY A 1 91 ? 7.703 -6.703 -9.521 1.00 91.81 91 GLY A C 1
ATOM 723 O O . GLY A 1 91 ? 8.183 -6.099 -8.559 1.00 91.81 91 GLY A O 1
ATOM 724 N N . MET A 1 92 ? 6.501 -6.431 -10.013 1.00 92.19 92 MET A N 1
ATOM 725 C CA . MET A 1 92 ? 5.596 -5.414 -9.479 1.00 92.19 92 MET A CA 1
ATOM 726 C C . MET A 1 92 ? 4.853 -5.928 -8.235 1.00 92.19 92 MET A C 1
ATOM 728 O O . MET A 1 92 ? 4.873 -7.128 -7.952 1.00 92.19 92 MET A O 1
ATOM 732 N N . ILE A 1 93 ? 4.197 -5.041 -7.483 1.00 92.06 93 ILE A N 1
ATOM 733 C CA . ILE A 1 93 ? 3.250 -5.417 -6.419 1.00 92.06 93 ILE A CA 1
ATOM 734 C C . ILE A 1 93 ? 1.840 -5.269 -6.985 1.00 92.06 93 ILE A C 1
ATOM 736 O O . ILE A 1 93 ? 1.464 -4.149 -7.312 1.00 92.06 93 ILE A O 1
ATOM 740 N N . VAL A 1 94 ? 1.091 -6.365 -7.095 1.00 92.19 94 VAL A N 1
ATOM 741 C CA . VAL A 1 94 ? -0.306 -6.356 -7.571 1.00 92.19 94 VAL A CA 1
ATOM 742 C C . VAL A 1 94 ? -1.287 -5.917 -6.489 1.00 92.19 94 VAL A C 1
ATOM 744 O O . VAL A 1 94 ? -1.037 -6.158 -5.308 1.00 92.19 94 VAL A O 1
ATOM 747 N N . ASP A 1 95 ? -2.387 -5.297 -6.896 1.00 88.38 95 ASP A N 1
ATOM 748 C CA . ASP A 1 95 ? -3.586 -4.991 -6.102 1.00 88.38 95 ASP A CA 1
ATOM 749 C C . ASP A 1 95 ? -3.983 -6.101 -5.125 1.00 88.38 95 ASP A C 1
ATOM 751 O O . ASP A 1 95 ? -4.123 -5.846 -3.930 1.00 88.38 95 ASP A O 1
ATOM 755 N N . ASP A 1 96 ? -3.977 -7.345 -5.575 1.00 89.12 96 ASP A N 1
ATOM 756 C CA . ASP A 1 96 ? -4.357 -8.523 -4.812 1.00 89.12 96 ASP A CA 1
ATOM 757 C C . ASP A 1 96 ? -3.404 -8.765 -3.609 1.00 89.12 96 ASP A C 1
ATOM 759 O O . ASP A 1 96 ? -3.807 -9.141 -2.497 1.00 89.12 96 ASP A O 1
ATOM 763 N N . GLU A 1 97 ? -2.106 -8.455 -3.781 1.00 91.81 97 GLU A N 1
ATOM 764 C CA . GLU A 1 97 ? -1.100 -8.438 -2.705 1.00 91.81 97 GLU A CA 1
ATOM 765 C C . GLU A 1 97 ? -1.356 -7.281 -1.724 1.00 91.81 97 GLU A C 1
ATOM 767 O O . GLU A 1 97 ? -1.168 -7.443 -0.512 1.00 91.81 97 GLU A O 1
ATOM 772 N N . ILE A 1 98 ? -1.784 -6.120 -2.226 1.00 91.69 98 ILE A N 1
ATOM 773 C CA . ILE A 1 98 ? -2.062 -4.923 -1.423 1.00 91.69 98 ILE A CA 1
ATOM 774 C C . ILE A 1 98 ? -3.334 -5.138 -0.598 1.00 91.69 98 ILE A C 1
ATOM 776 O O . ILE A 1 98 ? -3.330 -4.906 0.613 1.00 91.69 98 ILE A O 1
ATOM 780 N N . ASN A 1 99 ? -4.396 -5.663 -1.208 1.00 91.50 99 ASN A N 1
ATOM 781 C CA . ASN A 1 99 ? -5.645 -6.045 -0.563 1.00 91.50 99 ASN A CA 1
ATOM 782 C C . ASN A 1 99 ? -5.389 -7.080 0.545 1.00 91.50 99 ASN A C 1
ATOM 784 O O . ASN A 1 99 ? -5.852 -6.912 1.680 1.00 91.50 99 ASN A O 1
ATOM 788 N N . ALA A 1 100 ? -4.562 -8.097 0.267 1.00 92.50 100 ALA A N 1
ATOM 789 C CA . ALA A 1 100 ? -4.139 -9.086 1.258 1.00 92.50 100 ALA A CA 1
ATOM 790 C C . ALA A 1 100 ? -3.425 -8.475 2.466 1.00 92.50 100 ALA A C 1
ATOM 792 O O . ALA A 1 100 ? -3.566 -8.982 3.580 1.00 92.50 100 ALA A O 1
ATOM 793 N N . ALA A 1 101 ? -2.614 -7.444 2.236 1.00 92.38 101 ALA A N 1
ATOM 794 C CA . ALA A 1 101 ? -1.762 -6.848 3.252 1.00 92.38 101 ALA A CA 1
ATOM 795 C C . ALA A 1 101 ? -2.448 -5.723 4.033 1.00 92.38 101 ALA A C 1
ATOM 797 O O . ALA A 1 101 ? -2.091 -5.524 5.189 1.00 92.38 101 ALA A O 1
ATOM 798 N N . LEU A 1 102 ? -3.395 -4.998 3.430 1.00 91.56 102 LEU A N 1
ATOM 799 C CA . LEU A 1 102 ? -3.974 -3.772 3.989 1.00 91.56 102 LEU A CA 1
ATOM 800 C C . LEU A 1 102 ? -5.487 -3.839 4.236 1.00 91.56 102 LEU A C 1
ATOM 802 O O . LEU A 1 102 ? -5.964 -3.213 5.181 1.00 91.56 102 LEU A O 1
ATOM 806 N N . VAL A 1 103 ? -6.239 -4.577 3.415 1.00 91.69 103 VAL A N 1
ATOM 807 C CA . VAL A 1 103 ? -7.712 -4.562 3.434 1.00 91.69 103 VAL A CA 1
ATO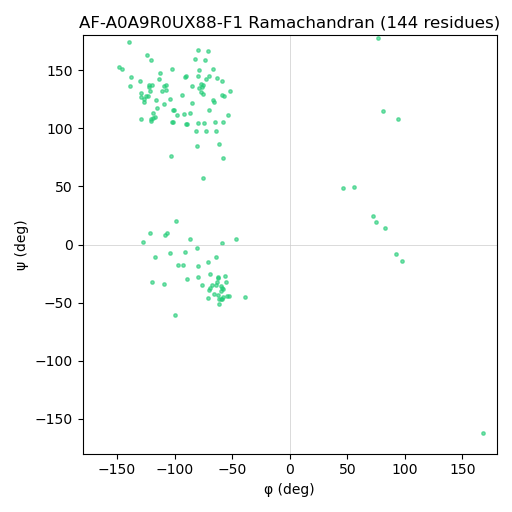M 808 C C . VAL A 1 103 ? -8.269 -5.764 4.192 1.00 91.69 103 VAL A C 1
ATOM 810 O O . VAL A 1 103 ? -8.918 -5.585 5.220 1.00 91.69 103 VAL A O 1
ATOM 813 N N . ARG A 1 104 ? -7.984 -6.997 3.743 1.00 91.56 104 ARG A N 1
ATOM 814 C CA . ARG A 1 104 ? -8.497 -8.234 4.378 1.00 91.56 104 ARG A CA 1
ATOM 815 C C . ARG A 1 104 ? -8.188 -8.334 5.883 1.00 91.56 104 ARG A C 1
ATOM 817 O O . ARG A 1 104 ? -9.076 -8.728 6.636 1.00 91.56 104 ARG A O 1
ATOM 824 N N . PRO A 1 105 ? -6.967 -8.011 6.347 1.00 92.81 105 PRO A N 1
ATOM 825 C CA . PRO A 1 105 ? -6.618 -8.055 7.771 1.00 92.81 105 PRO A CA 1
ATOM 826 C C . PRO A 1 105 ? -7.061 -6.842 8.611 1.00 92.81 105 PRO A C 1
ATOM 828 O O . PRO A 1 105 ? -6.819 -6.852 9.820 1.00 92.81 105 PRO A O 1
ATOM 831 N N . LEU A 1 106 ? -7.671 -5.800 8.032 1.00 90.81 106 LEU A N 1
ATOM 832 C CA . LEU A 1 106 ? -8.081 -4.613 8.791 1.00 90.81 106 LEU A CA 1
ATOM 833 C C . LEU A 1 106 ? -9.192 -4.980 9.803 1.00 90.81 106 LEU A C 1
ATOM 835 O O . LEU A 1 106 ? -10.241 -5.491 9.403 1.00 90.81 106 LEU A O 1
ATOM 839 N N . PRO A 1 107 ? -9.011 -4.731 11.115 1.00 90.31 107 PRO A N 1
ATOM 840 C CA . PRO A 1 107 ? -10.011 -5.092 12.109 1.00 90.31 107 PRO A CA 1
ATOM 841 C C . PRO A 1 107 ? -11.254 -4.210 11.989 1.00 90.31 107 PRO A C 1
ATOM 843 O O . PRO A 1 107 ? -11.181 -3.008 11.723 1.00 90.31 107 PRO A O 1
ATOM 846 N N . HIS A 1 108 ? -12.419 -4.800 12.255 1.00 91.19 108 HIS A N 1
ATOM 847 C CA . HIS A 1 108 ? -13.680 -4.070 12.229 1.00 91.19 108 HIS A CA 1
ATOM 848 C C . HIS A 1 108 ? -13.650 -2.870 13.191 1.00 91.19 108 HIS A C 1
ATOM 850 O O . HIS A 1 108 ? -13.363 -3.017 14.379 1.00 91.19 108 HIS A O 1
ATOM 856 N N . GLY A 1 109 ? -13.992 -1.686 12.682 1.00 86.81 109 GLY A N 1
ATOM 857 C CA . GLY A 1 109 ? -13.984 -0.433 13.440 1.00 86.81 109 GLY A CA 1
ATOM 858 C C . GLY A 1 109 ? -12.676 0.360 13.357 1.00 86.81 109 GLY A C 1
A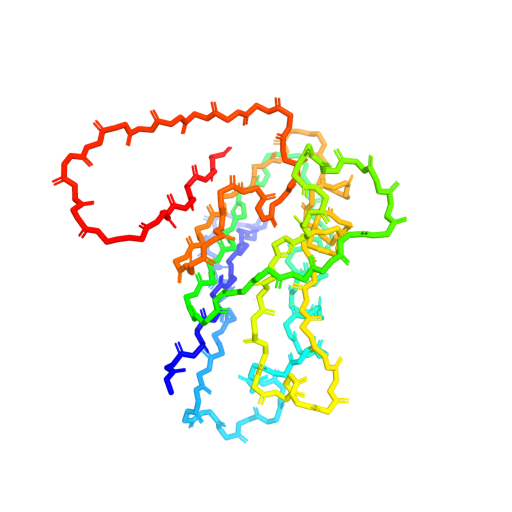TOM 859 O O . GLY A 1 109 ? -12.660 1.497 13.824 1.00 86.81 109 GLY A O 1
ATOM 860 N N . ALA A 1 110 ? -11.607 -0.183 12.767 1.00 89.94 110 ALA A N 1
ATOM 861 C CA . ALA A 1 110 ? -10.454 0.610 12.340 1.00 89.94 110 ALA A CA 1
ATOM 862 C C . ALA A 1 110 ? -10.716 1.267 10.975 1.00 89.94 110 ALA A C 1
ATOM 864 O O . ALA A 1 110 ? -11.589 0.837 10.219 1.00 89.94 110 ALA A O 1
ATOM 865 N N . LYS A 1 111 ? -9.960 2.321 10.663 1.00 88.62 111 LYS A N 1
ATOM 866 C CA . LYS A 1 111 ? -10.020 3.051 9.391 1.00 88.62 111 LYS A CA 1
ATOM 867 C C . LYS A 1 111 ? -8.657 3.040 8.723 1.00 88.62 111 LYS A C 1
ATOM 869 O O . LYS A 1 111 ? -7.650 3.273 9.390 1.00 88.62 111 LYS A O 1
ATOM 874 N N . LEU A 1 112 ? -8.633 2.814 7.416 1.00 89.38 112 LEU A N 1
ATOM 875 C CA . LEU A 1 112 ? -7.436 2.921 6.593 1.00 89.38 112 LEU A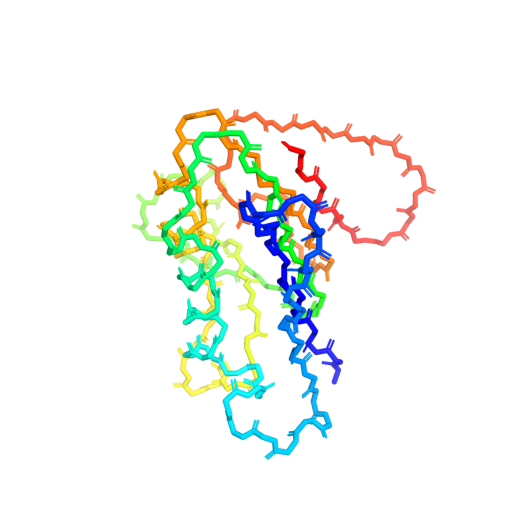 CA 1
ATOM 876 C C . LEU A 1 112 ? -7.658 4.007 5.544 1.00 89.38 112 LEU A C 1
ATOM 878 O O . LEU A 1 112 ? -8.446 3.837 4.621 1.00 89.38 112 LEU A O 1
ATOM 882 N N . HIS A 1 113 ? -6.906 5.093 5.669 1.00 88.06 113 HIS A N 1
ATOM 883 C CA . HIS A 1 113 ? -6.846 6.153 4.681 1.00 88.06 113 HIS A CA 1
ATOM 884 C C . HIS A 1 113 ? -5.751 5.829 3.668 1.00 88.06 113 HIS A C 1
ATOM 886 O O . HIS A 1 113 ? -4.563 5.963 3.973 1.00 88.06 113 HIS A O 1
ATOM 892 N N . ALA A 1 114 ? -6.142 5.385 2.477 1.00 88.00 114 ALA A N 1
ATOM 893 C CA . ALA A 1 114 ? -5.206 5.056 1.411 1.00 88.00 114 ALA A CA 1
ATOM 894 C C . ALA A 1 114 ? -5.194 6.149 0.335 1.00 88.00 114 ALA A C 1
ATOM 896 O O . ALA A 1 114 ? -6.237 6.509 -0.211 1.00 88.00 114 ALA A O 1
ATOM 897 N N . LEU A 1 115 ? -4.004 6.676 0.049 1.00 86.12 115 LEU A N 1
ATOM 898 C CA . LEU A 1 115 ? -3.748 7.697 -0.959 1.00 86.12 115 LEU A CA 1
ATOM 899 C C . LEU A 1 115 ? -2.758 7.141 -1.977 1.00 86.12 115 LEU A C 1
ATOM 901 O O . LEU A 1 115 ? -1.579 6.980 -1.664 1.00 86.12 115 LEU A O 1
ATOM 905 N N . ILE A 1 116 ? -3.226 6.849 -3.183 1.00 85.88 116 ILE A N 1
ATOM 906 C CA . ILE A 1 116 ? -2.378 6.282 -4.232 1.00 85.88 116 ILE A CA 1
ATOM 907 C C . ILE A 1 116 ? -2.321 7.281 -5.388 1.00 85.88 116 ILE A C 1
ATOM 909 O O . ILE A 1 116 ? -3.316 7.531 -6.065 1.00 85.88 116 ILE A O 1
ATOM 913 N N . ASP A 1 117 ? -1.151 7.892 -5.568 1.00 85.25 117 ASP A N 1
ATOM 914 C CA . ASP A 1 117 ? -0.823 8.804 -6.665 1.00 85.25 117 ASP A CA 1
ATOM 915 C C . ASP A 1 117 ? 0.050 8.054 -7.682 1.00 85.25 117 ASP A C 1
ATOM 917 O O . ASP A 1 117 ? 1.280 8.179 -7.701 1.00 85.25 117 ASP A O 1
ATOM 921 N N . ALA A 1 118 ? -0.608 7.194 -8.461 1.00 82.31 118 ALA A N 1
ATOM 922 C CA . ALA A 1 118 ? -0.012 6.351 -9.493 1.00 82.31 118 ALA A CA 1
ATOM 923 C C . ALA A 1 118 ? -0.991 6.176 -10.670 1.00 82.31 118 ALA A C 1
ATOM 925 O O . ALA A 1 118 ? -2.210 6.222 -10.490 1.00 82.31 118 ALA A O 1
ATOM 926 N N . CYS A 1 119 ? -0.470 5.970 -11.883 1.00 79.56 119 CYS A N 1
ATOM 927 C CA . CYS A 1 119 ? -1.297 5.638 -13.049 1.00 79.56 119 CYS A CA 1
ATOM 928 C C . CYS A 1 119 ? -2.011 4.297 -12.838 1.00 79.56 119 CYS A C 1
ATOM 930 O O . CYS A 1 119 ? -1.389 3.376 -12.320 1.00 79.56 119 CYS A O 1
ATOM 932 N N . HIS A 1 120 ? -3.259 4.173 -13.306 1.00 75.38 120 HIS A N 1
ATOM 933 C CA . HIS A 1 120 ? -4.056 2.945 -13.161 1.00 75.38 120 HIS A CA 1
ATOM 934 C C . HIS A 1 120 ? -4.180 2.503 -11.696 1.00 75.38 120 HIS A C 1
ATOM 936 O O . HIS A 1 120 ? -3.862 1.372 -11.374 1.00 75.38 120 HIS A O 1
ATOM 942 N N . SER A 1 121 ? -4.552 3.423 -10.800 1.00 69.56 121 SER A N 1
ATOM 943 C CA . SER A 1 121 ? -4.691 3.141 -9.361 1.00 69.56 121 SER A CA 1
ATOM 944 C C . SER A 1 121 ? -6.146 3.059 -8.888 1.00 69.56 121 SER A C 1
ATOM 946 O O . SER A 1 121 ? -6.411 3.093 -7.688 1.00 69.56 121 SER A O 1
ATOM 948 N N . GLY A 1 122 ? -7.107 3.033 -9.817 1.00 70.81 122 GLY A N 1
ATOM 949 C CA . GLY A 1 122 ? -8.532 3.168 -9.514 1.00 70.81 122 GLY A CA 1
ATOM 950 C C . GLY A 1 122 ? -9.128 1.973 -8.769 1.00 70.81 122 GLY A C 1
ATOM 951 O O . GLY A 1 122 ? -10.110 2.151 -8.046 1.00 70.81 122 GLY A O 1
ATOM 952 N N . THR A 1 123 ? -8.533 0.796 -8.930 1.00 76.69 123 THR A N 1
ATOM 953 C CA . THR A 1 123 ? -8.896 -0.476 -8.297 1.00 76.69 123 THR A CA 1
ATOM 954 C C . THR A 1 123 ? -7.765 -1.088 -7.463 1.00 76.69 123 THR A C 1
ATOM 956 O O . THR A 1 123 ? -7.975 -2.138 -6.892 1.00 76.69 123 THR A O 1
ATOM 959 N N . ALA A 1 124 ? -6.660 -0.373 -7.210 1.00 79.81 124 ALA A N 1
ATOM 960 C CA . ALA A 1 124 ? -5.428 -0.862 -6.569 1.00 79.81 124 ALA A CA 1
ATOM 961 C C . ALA A 1 124 ? -5.559 -1.441 -5.140 1.00 79.81 124 ALA A C 1
ATOM 963 O O . ALA A 1 124 ? -4.559 -1.777 -4.503 1.00 79.81 124 ALA A O 1
ATOM 964 N N . LEU A 1 125 ? -6.771 -1.480 -4.587 1.00 81.06 125 LEU A N 1
ATOM 965 C CA . LEU A 1 125 ? -7.113 -2.050 -3.287 1.00 81.06 125 LEU A CA 1
ATOM 966 C C . LEU A 1 125 ? -8.262 -3.072 -3.355 1.00 81.06 125 LEU A C 1
ATOM 968 O O . LEU A 1 125 ? -8.694 -3.521 -2.295 1.00 81.06 125 LEU A O 1
ATOM 972 N N . ASP A 1 126 ? -8.805 -3.391 -4.530 1.00 81.81 126 ASP A N 1
ATOM 973 C CA . ASP A 1 126 ? -9.949 -4.290 -4.772 1.00 81.81 126 ASP A CA 1
ATOM 974 C C . ASP A 1 126 ? -11.141 -4.030 -3.844 1.00 81.81 126 ASP A C 1
ATOM 976 O O . ASP A 1 126 ? -11.680 -4.918 -3.171 1.00 81.81 126 ASP A O 1
ATOM 980 N N . LEU A 1 127 ? -11.533 -2.759 -3.727 1.00 82.62 127 LEU A N 1
ATOM 981 C CA . LEU A 1 127 ? -12.617 -2.364 -2.834 1.00 82.62 127 LEU A CA 1
ATOM 982 C C . LEU A 1 127 ? -13.986 -2.532 -3.508 1.00 82.62 127 LEU A C 1
ATOM 984 O O . LEU A 1 127 ? -14.185 -2.069 -4.630 1.00 82.62 127 LEU A O 1
ATOM 988 N N . PRO A 1 128 ? -14.994 -3.073 -2.797 1.00 75.25 128 PRO A N 1
ATOM 989 C CA . PRO A 1 128 ? -16.322 -3.317 -3.365 1.00 75.25 128 PRO A CA 1
ATOM 990 C C . PRO A 1 128 ? -17.127 -2.036 -3.632 1.00 75.25 128 PRO A C 1
ATOM 992 O O . PRO A 1 128 ? -18.144 -2.074 -4.324 1.00 75.25 128 PRO A O 1
ATOM 995 N N . PHE A 1 129 ? -16.710 -0.900 -3.065 1.00 75.25 129 PHE A N 1
ATOM 996 C CA . PHE A 1 129 ? -17.380 0.386 -3.224 1.00 75.25 129 PHE A CA 1
ATOM 997 C C . PHE A 1 129 ? -16.389 1.437 -3.709 1.00 75.25 129 PHE A C 1
ATOM 999 O O . PHE A 1 129 ? -15.383 1.704 -3.055 1.00 75.25 129 PHE A O 1
ATOM 1006 N N . LEU A 1 130 ? -16.721 2.081 -4.826 1.00 70.56 130 LEU A N 1
ATOM 1007 C CA . LEU A 1 130 ? -15.915 3.136 -5.429 1.00 70.56 130 LEU A CA 1
ATOM 1008 C C . LEU A 1 130 ? -16.679 4.458 -5.408 1.00 70.56 130 LEU A C 1
ATOM 1010 O O . LEU A 1 130 ? -17.782 4.571 -5.946 1.00 70.56 130 LEU A O 1
ATOM 1014 N N . CYS A 1 131 ? -16.070 5.483 -4.815 1.00 63.88 131 CYS A N 1
ATOM 1015 C CA . CYS A 1 131 ? -16.559 6.854 -4.892 1.00 63.88 131 CYS A CA 1
ATOM 1016 C C . CYS A 1 131 ? -15.717 7.628 -5.908 1.00 63.88 131 CYS A C 1
ATOM 1018 O O . CYS A 1 131 ? -14.575 7.995 -5.639 1.00 63.88 131 CYS A O 1
ATOM 1020 N N . ARG A 1 132 ? -16.277 7.893 -7.092 1.00 65.12 132 ARG A N 1
ATOM 1021 C CA . ARG A 1 132 ? -15.594 8.674 -8.128 1.00 65.12 132 ARG A CA 1
ATOM 1022 C C . ARG A 1 132 ? -15.920 10.154 -7.964 1.00 65.12 132 ARG A C 1
ATOM 1024 O O . ARG A 1 132 ? -16.995 10.612 -8.345 1.00 65.12 132 ARG A O 1
ATOM 1031 N N . MET A 1 133 ? -14.974 10.923 -7.435 1.00 59.41 133 MET A N 1
ATOM 1032 C CA . MET A 1 133 ? -15.086 12.380 -7.414 1.00 59.41 133 MET A CA 1
ATOM 1033 C C . MET A 1 133 ? -14.663 12.963 -8.766 1.00 59.41 133 MET A C 1
ATOM 1035 O O . MET A 1 133 ? -13.482 13.177 -9.019 1.00 59.41 133 MET A O 1
ATOM 1039 N N . SER A 1 134 ? -15.623 13.265 -9.644 1.00 49.78 134 SER A N 1
ATOM 1040 C CA . SER A 1 134 ? -15.332 13.980 -10.890 1.00 49.78 134 SER A CA 1
ATOM 1041 C C . SER A 1 134 ? -15.014 15.452 -10.597 1.00 49.78 134 SER A C 1
ATOM 1043 O O . SER A 1 134 ? -15.916 16.280 -10.444 1.00 49.78 134 SER A O 1
ATOM 1045 N N . ARG A 1 135 ? -13.732 15.810 -10.526 1.00 46.47 135 ARG A N 1
ATOM 1046 C CA . ARG A 1 135 ? -13.288 17.200 -10.694 1.00 46.47 135 ARG A CA 1
ATOM 1047 C C . ARG A 1 135 ? -12.343 17.270 -11.885 1.00 46.47 135 ARG A C 1
ATOM 1049 O O . ARG A 1 135 ? -11.509 16.393 -12.055 1.00 46.47 135 ARG A O 1
ATOM 1056 N N . PHE A 1 136 ? -12.521 18.307 -12.702 1.00 42.66 136 PHE A N 1
ATOM 1057 C CA . PHE A 1 136 ? -11.725 18.655 -13.882 1.00 42.66 136 PHE A CA 1
A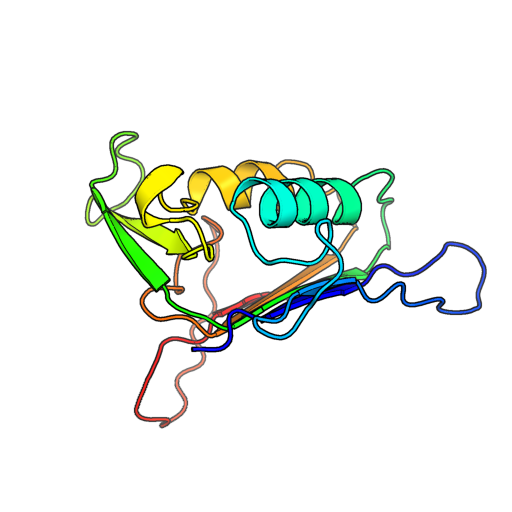TOM 1058 C C . PHE A 1 136 ? -10.235 18.850 -13.539 1.00 42.66 136 PHE A C 1
ATOM 1060 O O . PHE A 1 136 ? -9.748 19.976 -13.480 1.00 42.66 136 PHE A O 1
ATOM 1067 N N . LEU A 1 137 ? -9.498 17.772 -13.299 1.00 44.97 137 LEU A N 1
ATOM 1068 C CA . LEU A 1 137 ? -8.043 17.777 -13.305 1.00 44.97 137 LEU A CA 1
ATOM 1069 C C . LEU A 1 137 ? -7.613 16.773 -14.364 1.00 44.97 137 LEU A C 1
ATOM 1071 O O . LEU A 1 137 ? -7.780 15.567 -14.226 1.00 44.97 137 LEU A O 1
ATOM 1075 N N . SER A 1 138 ? -7.136 17.313 -15.479 1.00 40.53 138 SER A N 1
ATOM 1076 C CA . SER A 1 138 ? -6.431 16.548 -16.491 1.00 40.53 138 SER A CA 1
ATOM 1077 C C . SER A 1 138 ? -5.205 15.907 -15.842 1.00 40.53 138 SER A C 1
ATOM 1079 O O . SER A 1 138 ? -4.398 16.629 -15.257 1.00 40.53 138 SER A O 1
ATOM 1081 N N . CYS A 1 139 ? -5.052 14.599 -16.035 1.00 41.53 139 CYS A N 1
ATOM 1082 C CA . CYS A 1 139 ? -3.910 13.761 -15.657 1.00 41.53 139 CYS A CA 1
ATOM 1083 C C . CYS A 1 139 ? -4.015 13.049 -14.291 1.00 41.53 139 CYS A C 1
ATOM 1085 O O . CYS A 1 139 ? -3.816 13.643 -13.234 1.00 41.53 139 CYS A O 1
ATOM 1087 N N . HIS A 1 140 ? -4.215 11.732 -14.415 1.00 47.09 140 HIS A N 1
ATOM 1088 C CA . HIS A 1 140 ? -3.966 10.639 -13.469 1.00 47.09 140 HIS A CA 1
ATOM 1089 C C . HIS A 1 140 ? -5.025 10.420 -12.389 1.00 47.09 140 HIS A C 1
ATOM 1091 O O . HIS A 1 140 ? -5.264 11.259 -11.524 1.00 47.09 140 HIS A O 1
ATOM 1097 N N . ASP A 1 141 ? -5.668 9.256 -12.483 1.00 49.09 141 ASP A N 1
ATOM 1098 C CA . ASP A 1 141 ? -6.566 8.707 -11.480 1.00 49.09 141 ASP A CA 1
ATOM 1099 C C . ASP A 1 141 ? -5.836 8.679 -10.134 1.00 49.09 141 ASP A C 1
ATOM 1101 O O . ASP A 1 141 ? -4.855 7.962 -9.968 1.00 49.09 141 ASP A O 1
ATOM 1105 N N . LYS A 1 142 ? -6.276 9.523 -9.198 1.00 51.50 142 LYS A N 1
ATOM 1106 C CA . LYS A 1 142 ? -5.808 9.525 -7.810 1.00 51.50 142 LYS A CA 1
ATOM 1107 C C . LYS A 1 142 ? -6.862 8.829 -6.976 1.00 51.50 142 LYS A C 1
ATOM 1109 O O . LYS A 1 142 ? -7.985 9.332 -6.874 1.00 51.50 142 LYS A O 1
ATOM 1114 N N . LEU A 1 143 ? -6.511 7.694 -6.384 1.00 56.75 143 LEU A N 1
ATOM 1115 C CA . LEU A 1 143 ? -7.408 6.994 -5.477 1.00 56.75 143 LEU A CA 1
ATOM 1116 C C . LEU A 1 143 ? -7.268 7.581 -4.070 1.00 56.75 143 LEU A C 1
ATOM 1118 O O . LEU A 1 143 ? -6.181 7.604 -3.490 1.00 56.75 143 LEU A O 1
ATOM 1122 N N . LEU A 1 144 ? -8.391 8.063 -3.535 1.00 52.03 144 LEU A N 1
ATOM 1123 C CA . LEU A 1 144 ? -8.530 8.493 -2.149 1.00 52.03 144 LEU A CA 1
ATOM 1124 C C . LEU A 1 144 ? -9.591 7.617 -1.480 1.00 52.03 144 LEU A C 1
ATOM 1126 O O . LEU A 1 144 ? -10.779 7.753 -1.776 1.00 52.03 144 LEU A O 1
ATOM 1130 N N . VAL A 1 145 ? -9.163 6.733 -0.584 1.00 56.97 145 VAL A N 1
ATOM 1131 C CA . VAL A 1 145 ? -10.057 5.886 0.218 1.00 56.97 145 VAL A CA 1
ATOM 1132 C C . VAL A 1 145 ? -10.053 6.389 1.657 1.00 56.97 145 VAL A C 1
ATOM 1134 O O . VAL A 1 145 ? -8.984 6.671 2.203 1.00 56.97 145 VAL A O 1
ATOM 1137 N N . PHE A 1 146 ? -11.242 6.539 2.250 1.00 48.62 146 PHE A N 1
ATOM 1138 C CA . PHE A 1 146 ? -11.433 6.964 3.640 1.00 48.62 146 PHE A CA 1
ATOM 1139 C C . PHE A 1 146 ? -11.699 5.792 4.578 1.00 48.62 146 PHE A C 1
ATOM 1141 O O . PHE A 1 146 ? -12.495 4.910 4.192 1.00 48.62 146 PHE A O 1
#

Sequence (146 aa):
MISTAILARPTHNSHMHMLLYCFAEEQTDPYKIPTKHNIRMAMYWLLQGCQPGDSLVFHYSGHGAQQRSYSGDEVDGMDETLCPLDFETQGMIVDDEINAALVRPLPHGAKLHALIDACHSGTALDLPFLCRMSRFLSCHDKLLVF

Mean predicted aligned error: 8.33 Å

Foldseek 3Di:
DWWWKWKFKADPPPPRPTPTQIATPPDPPPLRHQAPVNVLVRLQVNLPPDDAQIEMEIETADEKDWDAAPVPPDPVRIWIWDAGPCCVPPNTHTLVSSLVRHPPSHDPNYHYWYWYNYAPCQCSNVDPDGDDDDDPDPDGDIDTDD

Radius of gyration: 15.25 Å; Cα contacts (8 Å, |Δi|>4): 298; chains: 1; bounding box: 38×33×42 Å

Nearest PDB structures (foldseek):
  7qp0-assembly2_B  TM=9.245E-01  e=2.261E-10  Nakaseomyces glabratus
  7qp0-assembly1_A  TM=9.243E-01  e=6.390E-10  Nakaseomyces glabratus
  7qp1-assembly2_B  TM=9.179E-01  e=1.598E-09  Nakaseomyces glabratus
  4f6p-assembly1_A  TM=9.843E-01  e=7.362E-09  Saccharomyces cerevisiae S288C
  7qp1-assembly1_A  TM=9.162E-01  e=4.800E-09  Nakaseomyces glabratus

InterPro domains:
  IPR011600 Peptidase C14, caspase domain [PF00656] (27-129)
  IPR050452 Metacaspase [PTHR48104] (14-133)

Secondary structure (DSSP, 8-state):
---EEEEE---SSSS-----EE--TT--STTSS--HHHHHHHHHHHHTT--TT-EEEEEEES-EEEEE-SS--SSSSEEEEE--TTHHHH-PEEHHHHIIIIITTPPTT-EEEEEEESTT-SSTT--S----------S--EEEE-

pLDDT: mean 77.63, std 15.17, range [40.53, 94.44]

Organism: Triticum turgidum subsp. durum (NCBI:txid4567)